Protein AF-A0A6M8VDB6-F1 (afdb_monomer_lite)

Foldseek 3Di:
DVVVVVVVVVVVVVVVVVVVVVVVVVVVVVVVVVVVVPPPPPLPQAEDELVNLCVQLVVLVVCCVVVVDDPVVSVVSLVVSLLSLLSHHYPDDPVVSLVSCVVCVVVVSADPVSSVSSCVSVPD

Sequence (124 aa):
MKAIILAIIIVAIIIWRSVQKSNSQSLNIKESVLAKSAIKEKQQKDNISSDEFKDKLMKFFNLYKSNIIDGKEFENHKKILIESLVDKNLTESKIDFLLGLSALSNENILSKDDLSNIKNTIGI

Secondary structure (DSSP, 8-state):
-HHHHHHHHHHHHHHHHHHHHHHHHHHHHHHHHHHHTTS------EEE-HHHHHHHHHHHHHHHHTTSS-HHHHHHHHHHHHHGGGGEEESS-HHHHHHHHHHHHHTTSS-HHHHHHHHHHHT-

pLDDT: mean 78.82, std 19.34, range [44.75, 97.94]

Radius of gyration: 29.76 Å; chains: 1; bounding box: 35×96×30 Å

Structure (mmCIF, N/CA/C/O backbone):
data_AF-A0A6M8VDB6-F1
#
_entry.id   AF-A0A6M8VDB6-F1
#
loop_
_atom_site.group_PDB
_atom_site.id
_atom_site.type_symbol
_atom_site.label_atom_id
_atom_site.label_alt_id
_atom_site.label_comp_id
_atom_site.label_asym_id
_atom_site.label_entity_id
_atom_site.label_seq_id
_atom_site.pdbx_PDB_ins_code
_atom_site.Cartn_x
_atom_site.Cartn_y
_atom_site.Cartn_z
_atom_site.occupancy
_atom_site.B_iso_or_equiv
_atom_site.auth_seq_id
_atom_site.auth_comp_id
_atom_site.auth_asym_id
_atom_site.auth_atom_id
_atom_site.pdbx_PDB_model_num
ATOM 1 N N . MET A 1 1 ? 12.219 -83.120 7.183 1.00 56.00 1 MET A N 1
ATOM 2 C CA . MET A 1 1 ? 12.701 -81.925 7.921 1.00 56.00 1 MET A CA 1
ATOM 3 C C . MET A 1 1 ? 13.669 -81.035 7.133 1.00 56.00 1 MET A C 1
ATOM 5 O O . MET A 1 1 ? 13.466 -79.832 7.152 1.00 56.00 1 MET A O 1
ATOM 9 N N . LYS A 1 2 ? 14.665 -81.557 6.393 1.00 54.66 2 LYS A N 1
ATOM 10 C CA . LYS A 1 2 ? 15.654 -80.716 5.671 1.00 54.66 2 LYS A CA 1
ATOM 11 C C . LYS A 1 2 ? 15.079 -79.848 4.526 1.00 54.66 2 LYS A C 1
ATOM 13 O O . LYS A 1 2 ? 15.562 -78.745 4.308 1.00 54.66 2 LYS A O 1
ATOM 18 N N . ALA A 1 3 ? 14.017 -80.294 3.847 1.00 58.31 3 ALA A N 1
ATOM 19 C CA . ALA A 1 3 ? 13.386 -79.543 2.749 1.00 58.31 3 ALA A CA 1
ATOM 20 C C . ALA A 1 3 ? 12.611 -78.287 3.206 1.00 58.31 3 ALA A C 1
ATOM 22 O O . ALA A 1 3 ? 12.553 -77.299 2.483 1.00 58.31 3 ALA A O 1
ATOM 23 N N . ILE A 1 4 ? 12.062 -78.301 4.427 1.00 60.16 4 ILE A N 1
ATOM 24 C CA . ILE A 1 4 ? 11.298 -77.172 4.989 1.00 60.16 4 ILE A CA 1
ATOM 25 C C . ILE A 1 4 ? 12.239 -76.005 5.317 1.00 60.16 4 ILE A C 1
ATOM 27 O O . ILE A 1 4 ? 11.919 -74.850 5.057 1.00 60.16 4 ILE A O 1
ATOM 31 N N . ILE A 1 5 ? 13.440 -76.314 5.814 1.00 58.94 5 ILE A N 1
ATOM 32 C CA . ILE A 1 5 ? 14.465 -75.316 6.145 1.00 58.94 5 ILE A CA 1
ATOM 33 C C . ILE A 1 5 ? 14.952 -74.600 4.874 1.00 58.94 5 ILE A C 1
ATOM 35 O O . ILE A 1 5 ? 15.093 -73.380 4.872 1.00 58.94 5 ILE A O 1
ATOM 39 N N . LEU A 1 6 ? 15.131 -75.334 3.769 1.00 59.22 6 LEU A N 1
ATOM 40 C CA . LEU A 1 6 ? 15.504 -74.755 2.473 1.00 59.22 6 LEU A CA 1
ATOM 41 C C . LEU A 1 6 ? 14.429 -73.805 1.925 1.00 59.22 6 LEU A C 1
ATOM 43 O O . LEU A 1 6 ? 14.766 -72.729 1.434 1.00 59.22 6 LEU A O 1
ATOM 47 N N . ALA A 1 7 ? 13.147 -74.153 2.059 1.00 60.62 7 ALA A N 1
ATOM 48 C CA . ALA A 1 7 ? 12.050 -73.293 1.614 1.00 60.62 7 ALA A CA 1
ATOM 49 C C . ALA A 1 7 ? 11.998 -71.964 2.391 1.00 60.62 7 ALA A C 1
ATOM 51 O O . ALA A 1 7 ? 11.807 -70.907 1.792 1.00 60.62 7 ALA A O 1
ATOM 52 N N . ILE A 1 8 ? 12.245 -71.995 3.706 1.00 66.31 8 ILE A N 1
ATOM 53 C CA . ILE A 1 8 ? 12.260 -70.790 4.553 1.00 66.31 8 ILE A CA 1
ATOM 54 C C . ILE A 1 8 ? 13.422 -69.860 4.171 1.00 66.31 8 ILE A C 1
ATOM 56 O O . ILE A 1 8 ? 13.237 -68.646 4.087 1.00 66.31 8 ILE A O 1
ATOM 60 N N . ILE A 1 9 ? 14.600 -70.416 3.872 1.00 68.00 9 ILE A N 1
ATOM 61 C CA . ILE A 1 9 ? 15.767 -69.629 3.441 1.00 68.00 9 ILE A CA 1
ATOM 62 C C . ILE A 1 9 ? 15.499 -68.948 2.091 1.00 68.00 9 ILE A C 1
ATOM 64 O O . ILE A 1 9 ? 15.814 -67.770 1.925 1.00 68.00 9 ILE A O 1
ATOM 68 N N . ILE A 1 10 ? 14.867 -69.646 1.142 1.00 68.25 10 ILE A N 1
ATOM 69 C CA . ILE A 1 10 ? 14.518 -69.077 -0.170 1.00 68.25 10 ILE A CA 1
ATOM 70 C C . ILE A 1 10 ? 13.536 -67.907 -0.011 1.00 68.25 10 ILE A C 1
ATOM 72 O O . ILE A 1 10 ? 13.738 -66.851 -0.611 1.00 68.25 10 ILE A O 1
ATOM 76 N N . VAL A 1 11 ? 12.519 -68.051 0.844 1.00 68.19 11 VAL A N 1
ATOM 77 C CA . VAL A 1 11 ? 11.554 -66.975 1.125 1.00 68.19 11 VAL A CA 1
ATOM 78 C C . VAL A 1 11 ? 12.239 -65.771 1.782 1.00 68.19 11 VAL A C 1
ATOM 80 O O . VAL A 1 11 ? 12.002 -64.636 1.367 1.00 68.19 11 VAL A O 1
ATOM 83 N N . ALA A 1 12 ? 13.154 -65.993 2.730 1.00 65.50 12 ALA A N 1
ATOM 84 C CA . ALA A 1 12 ? 13.909 -64.915 3.370 1.00 65.50 12 ALA A CA 1
ATOM 85 C C . ALA A 1 12 ? 14.783 -64.128 2.372 1.00 65.50 12 ALA A C 1
ATOM 87 O O . ALA A 1 12 ? 14.835 -62.899 2.432 1.00 65.50 12 ALA A O 1
ATOM 88 N N . ILE A 1 13 ? 15.410 -64.808 1.403 1.00 65.44 13 ILE A N 1
ATOM 89 C CA . ILE A 1 13 ? 16.214 -64.162 0.350 1.00 65.44 13 ILE A CA 1
ATOM 90 C C . ILE A 1 13 ? 15.335 -63.309 -0.581 1.00 65.44 13 ILE A C 1
ATOM 92 O O . ILE A 1 13 ? 15.734 -62.209 -0.977 1.00 65.44 13 ILE A O 1
ATOM 96 N N . ILE A 1 14 ? 14.131 -63.780 -0.920 1.00 62.00 14 ILE A N 1
ATOM 97 C CA . ILE A 1 14 ? 13.184 -63.041 -1.775 1.00 62.00 14 ILE A CA 1
ATOM 98 C C . ILE A 1 14 ? 12.681 -61.772 -1.068 1.00 62.00 14 ILE A C 1
ATOM 100 O O . ILE A 1 14 ? 12.621 -60.700 -1.682 1.00 62.00 14 ILE A O 1
ATOM 104 N N . ILE A 1 15 ? 12.377 -61.866 0.229 1.00 61.09 15 ILE A N 1
ATOM 105 C CA . ILE A 1 15 ? 11.953 -60.717 1.040 1.00 61.09 15 ILE A CA 1
ATOM 106 C C . ILE A 1 15 ? 13.098 -59.699 1.161 1.00 61.09 15 ILE A C 1
ATOM 108 O O . ILE A 1 15 ? 12.883 -58.509 0.928 1.00 61.09 15 ILE A O 1
ATOM 112 N N . TRP A 1 16 ? 14.333 -60.152 1.414 1.00 59.06 16 TRP A N 1
ATOM 113 C CA . TRP A 1 16 ? 15.505 -59.269 1.491 1.00 59.06 16 TRP A CA 1
ATOM 114 C C . TRP A 1 16 ? 15.751 -58.501 0.183 1.00 59.06 16 TRP A C 1
ATOM 116 O O . TRP A 1 16 ? 15.999 -57.293 0.198 1.00 59.06 16 TRP A O 1
ATOM 126 N N . ARG A 1 17 ? 15.637 -59.170 -0.975 1.00 58.31 17 ARG A N 1
ATOM 127 C CA . ARG A 1 17 ? 15.785 -58.516 -2.289 1.00 58.31 17 ARG A CA 1
ATOM 128 C C . ARG A 1 17 ? 14.702 -57.470 -2.562 1.00 58.31 17 ARG A C 1
ATOM 130 O O . ARG A 1 17 ? 14.992 -56.461 -3.202 1.00 58.31 17 ARG A O 1
ATOM 137 N N . SER A 1 18 ? 13.484 -57.675 -2.062 1.00 57.12 18 SER A N 1
ATOM 138 C CA . SER A 1 18 ? 12.387 -56.712 -2.235 1.00 57.12 18 SER A CA 1
ATOM 139 C C . SER A 1 18 ? 12.601 -55.435 -1.414 1.00 57.12 18 SER A C 1
ATOM 141 O O . SER A 1 18 ? 12.341 -54.341 -1.910 1.00 57.12 18 SER A O 1
ATOM 143 N N . VAL A 1 19 ? 13.162 -55.546 -0.203 1.00 56.56 19 VAL A N 1
ATOM 144 C CA . VAL A 1 19 ? 13.449 -54.389 0.669 1.00 56.56 19 VAL A CA 1
ATOM 145 C C . VAL A 1 19 ? 14.543 -53.481 0.093 1.00 56.56 19 VAL A C 1
ATOM 147 O O . VAL A 1 19 ? 14.425 -52.258 0.177 1.00 56.56 19 VAL A O 1
ATOM 150 N N . GLN A 1 20 ? 15.573 -54.031 -0.562 1.00 51.53 20 GLN A N 1
ATOM 151 C CA . GLN A 1 20 ? 16.604 -53.193 -1.192 1.00 51.53 20 GLN A CA 1
ATOM 152 C C . GLN A 1 20 ? 16.076 -52.359 -2.367 1.00 51.53 20 GLN A C 1
ATOM 154 O O . GLN A 1 20 ? 16.517 -51.226 -2.550 1.00 51.53 20 GLN A O 1
ATOM 159 N N . LYS A 1 21 ? 15.099 -52.868 -3.128 1.00 49.22 21 LYS A N 1
ATOM 160 C CA . LYS A 1 21 ? 14.563 -52.160 -4.300 1.00 49.22 21 LYS A CA 1
ATOM 161 C C . LYS A 1 21 ? 13.766 -50.899 -3.924 1.00 49.22 21 LYS A C 1
ATOM 163 O O . LYS A 1 21 ? 13.792 -49.931 -4.679 1.00 49.22 21 LYS A O 1
ATOM 168 N N . SER A 1 22 ? 13.142 -50.867 -2.743 1.00 49.72 22 SER A N 1
ATOM 169 C CA . SER A 1 22 ? 12.426 -49.680 -2.239 1.00 49.72 22 SER A CA 1
ATOM 170 C C . SER A 1 22 ? 13.349 -48.599 -1.666 1.00 49.72 22 SER A C 1
ATOM 172 O O . SER A 1 22 ? 13.012 -47.417 -1.720 1.00 49.72 22 SER A O 1
ATOM 174 N N . ASN A 1 23 ? 14.529 -48.961 -1.150 1.00 45.47 23 ASN A N 1
ATOM 175 C CA . ASN A 1 23 ? 15.418 -47.997 -0.489 1.00 45.47 23 ASN A CA 1
ATOM 176 C C . ASN A 1 23 ? 16.305 -47.199 -1.467 1.00 45.47 23 ASN A C 1
ATOM 178 O O . ASN A 1 23 ? 16.863 -46.168 -1.105 1.00 45.47 23 ASN A O 1
ATOM 182 N N . SER A 1 24 ? 16.415 -47.638 -2.725 1.00 45.69 24 SER A N 1
ATOM 183 C CA . SER A 1 24 ? 17.158 -46.917 -3.771 1.00 45.69 24 SER A CA 1
ATOM 184 C C . SER A 1 24 ? 16.325 -45.852 -4.498 1.00 45.69 24 SER A C 1
ATOM 186 O O . SER A 1 24 ? 16.891 -44.954 -5.116 1.00 45.69 24 SER A O 1
ATOM 188 N N . GLN A 1 25 ? 14.989 -45.905 -4.418 1.00 48.31 25 GLN A N 1
ATOM 189 C CA . GLN A 1 25 ? 14.121 -44.869 -4.996 1.00 48.31 25 GLN A CA 1
ATOM 190 C C . GLN A 1 25 ? 13.958 -43.654 -4.071 1.00 48.31 25 GLN A C 1
ATOM 192 O O . GLN A 1 25 ? 13.825 -42.533 -4.554 1.00 48.31 25 GLN A O 1
ATOM 197 N N . SER A 1 26 ? 14.038 -43.835 -2.751 1.00 48.19 26 SER A N 1
ATOM 198 C CA . SER A 1 26 ? 13.899 -42.737 -1.782 1.00 48.19 26 SER A CA 1
ATOM 199 C C . SER A 1 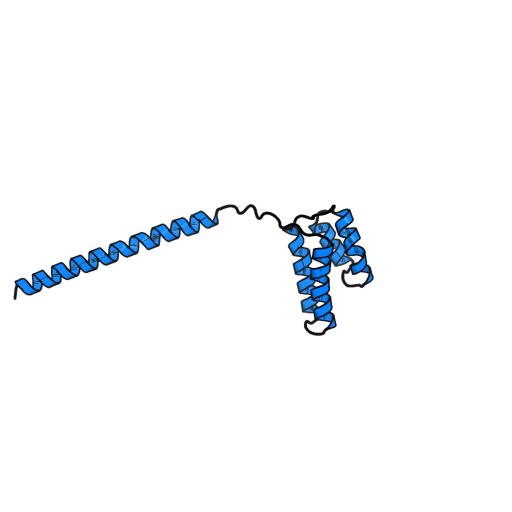26 ? 15.110 -41.793 -1.747 1.00 48.19 26 SER A C 1
ATOM 201 O O . SER A 1 26 ? 14.952 -40.616 -1.421 1.00 48.19 26 SER A O 1
ATOM 203 N N . LEU A 1 27 ? 16.302 -42.272 -2.124 1.00 45.69 27 LEU A N 1
ATOM 204 C CA . LEU A 1 27 ? 17.521 -41.456 -2.184 1.00 45.69 27 LEU A CA 1
ATOM 205 C C . LEU A 1 27 ? 17.629 -40.634 -3.479 1.00 45.69 27 LEU A C 1
ATOM 207 O O . LEU A 1 27 ? 18.011 -39.470 -3.418 1.00 45.69 27 LEU A O 1
ATOM 211 N N . ASN A 1 28 ? 17.190 -41.167 -4.625 1.00 46.03 28 ASN A N 1
ATOM 212 C CA . ASN A 1 28 ? 17.227 -40.437 -5.903 1.00 46.03 28 ASN A CA 1
ATOM 213 C C . ASN A 1 28 ? 16.119 -39.359 -6.003 1.00 46.03 28 ASN A C 1
ATOM 215 O O . ASN A 1 28 ? 16.282 -38.320 -6.639 1.00 46.03 28 ASN A O 1
ATOM 219 N N . ILE A 1 29 ? 14.996 -39.544 -5.296 1.00 49.47 29 ILE A N 1
ATOM 220 C CA . ILE A 1 29 ? 13.953 -38.509 -5.213 1.00 49.47 29 ILE A CA 1
ATOM 221 C C . ILE A 1 29 ? 14.425 -37.331 -4.347 1.00 49.47 29 ILE A C 1
ATOM 223 O O . ILE A 1 29 ? 14.192 -36.183 -4.720 1.00 49.47 29 ILE A O 1
ATOM 227 N N . LYS A 1 30 ? 15.138 -37.573 -3.239 1.00 48.41 30 LYS A N 1
ATOM 228 C CA . LYS A 1 30 ? 15.583 -36.489 -2.347 1.00 48.41 30 LYS A CA 1
ATOM 229 C C . LYS A 1 30 ? 16.646 -35.586 -2.971 1.00 48.41 30 LYS A C 1
ATOM 231 O O . LYS A 1 30 ? 16.574 -34.376 -2.774 1.00 48.41 30 LYS A O 1
ATOM 236 N N . GLU A 1 31 ? 17.561 -36.127 -3.771 1.00 47.97 31 GLU A N 1
ATOM 237 C CA . GLU A 1 31 ? 18.555 -35.304 -4.474 1.00 47.97 31 GLU A CA 1
ATOM 238 C C . GLU A 1 31 ? 17.933 -34.496 -5.625 1.00 47.97 31 GLU A C 1
ATOM 240 O O . GLU A 1 31 ? 18.272 -33.329 -5.805 1.00 47.97 31 GLU A O 1
ATOM 245 N N . SER A 1 32 ? 16.941 -35.040 -6.344 1.00 47.12 32 SER A N 1
ATOM 246 C CA . SER A 1 32 ? 16.257 -34.290 -7.413 1.00 47.12 32 SER A CA 1
ATOM 247 C C . SER A 1 32 ? 15.288 -33.214 -6.902 1.00 47.12 32 SER A C 1
ATOM 249 O O . SER A 1 32 ? 15.050 -32.229 -7.599 1.00 47.12 32 SER A O 1
ATOM 251 N N . VAL A 1 33 ? 14.744 -33.373 -5.690 1.00 49.56 33 VAL A N 1
ATOM 252 C CA . VAL A 1 33 ? 13.858 -32.375 -5.067 1.00 49.56 33 VAL A CA 1
ATOM 253 C C . VAL A 1 33 ? 14.671 -31.250 -4.422 1.00 49.56 33 VAL A C 1
ATOM 255 O O . VAL A 1 33 ? 14.278 -30.093 -4.535 1.00 49.56 33 VAL A O 1
ATOM 258 N N . LEU A 1 34 ? 15.845 -31.544 -3.850 1.00 46.94 34 LEU A N 1
ATOM 259 C CA . LEU A 1 34 ? 16.750 -30.514 -3.320 1.00 46.94 34 LEU A CA 1
ATOM 260 C C . LEU A 1 34 ? 17.550 -29.782 -4.412 1.00 46.94 34 LEU A C 1
ATOM 262 O O . LEU A 1 34 ? 17.887 -28.615 -4.232 1.00 46.94 34 LEU A O 1
ATOM 266 N N . ALA A 1 35 ? 17.807 -30.410 -5.565 1.00 47.72 35 ALA A N 1
ATOM 267 C CA . ALA A 1 35 ? 18.475 -29.755 -6.695 1.00 47.72 35 ALA A CA 1
ATOM 268 C C . ALA A 1 35 ? 17.521 -28.964 -7.616 1.00 47.72 35 ALA A C 1
ATOM 270 O O . ALA A 1 35 ? 17.981 -28.131 -8.396 1.00 47.72 35 ALA A O 1
ATOM 271 N N . LYS A 1 36 ? 16.196 -29.175 -7.532 1.00 46.22 36 LYS A N 1
ATOM 272 C CA . LYS A 1 36 ? 15.199 -28.400 -8.302 1.00 46.22 36 LYS A CA 1
ATOM 273 C C . LYS A 1 36 ? 14.669 -27.157 -7.589 1.00 46.22 36 LYS A C 1
ATOM 275 O O . LYS A 1 36 ? 14.175 -26.265 -8.267 1.00 46.22 36 LYS A O 1
ATOM 280 N N . SER A 1 37 ? 14.844 -27.021 -6.276 1.00 45.88 37 SER A N 1
ATOM 281 C CA . SER A 1 37 ? 14.546 -25.769 -5.556 1.00 45.88 37 SER A CA 1
ATOM 282 C C . SER A 1 37 ? 15.681 -24.735 -5.620 1.00 45.88 37 SER A C 1
ATOM 284 O O . SER A 1 37 ? 15.607 -23.697 -4.973 1.00 45.88 37 SER A O 1
ATOM 286 N N . ALA A 1 38 ? 16.734 -25.006 -6.397 1.00 44.75 38 ALA A N 1
ATOM 287 C CA . ALA A 1 38 ? 17.758 -24.034 -6.785 1.00 44.75 38 ALA A CA 1
ATOM 288 C C . ALA A 1 38 ? 17.577 -23.551 -8.238 1.00 44.75 38 ALA A C 1
ATOM 290 O O . ALA A 1 38 ? 18.461 -22.898 -8.802 1.00 44.75 38 ALA A O 1
ATOM 291 N N . ILE A 1 39 ? 16.421 -23.835 -8.853 1.00 50.59 39 ILE A N 1
ATOM 292 C CA . ILE A 1 39 ? 15.964 -23.040 -9.987 1.00 50.59 39 ILE A CA 1
ATOM 293 C C . ILE A 1 39 ? 15.651 -21.680 -9.388 1.00 50.59 39 ILE A C 1
ATOM 295 O O . ILE A 1 39 ? 14.659 -21.505 -8.691 1.00 50.59 39 ILE A O 1
ATOM 299 N N . LYS A 1 40 ? 16.562 -20.738 -9.632 1.00 45.84 40 LYS A N 1
ATOM 300 C CA . LYS A 1 40 ? 16.287 -19.310 -9.653 1.00 45.84 40 LYS A CA 1
ATOM 301 C C . LYS A 1 40 ? 14.981 -19.112 -10.423 1.00 45.84 40 LYS A C 1
ATOM 303 O O . LYS A 1 40 ? 15.005 -18.907 -11.638 1.00 45.84 40 LYS A O 1
ATOM 308 N N . GLU A 1 41 ? 13.847 -19.165 -9.733 1.00 47.94 41 GLU A N 1
ATOM 309 C CA . GLU A 1 41 ? 12.717 -18.348 -10.112 1.00 47.94 41 GLU A CA 1
ATOM 310 C C . GLU A 1 41 ? 13.307 -16.946 -10.100 1.00 47.94 41 GLU A C 1
ATOM 312 O O . GLU A 1 41 ? 13.553 -16.342 -9.057 1.00 47.94 41 GLU A O 1
ATOM 317 N N . LYS A 1 42 ? 13.642 -16.444 -11.289 1.00 48.38 42 LYS A N 1
ATOM 318 C CA . LYS A 1 42 ? 13.486 -15.024 -11.531 1.00 48.38 42 LYS A CA 1
ATOM 319 C C . LYS A 1 42 ? 12.031 -14.783 -11.156 1.00 48.38 42 LYS A C 1
ATOM 321 O O . LYS A 1 42 ? 11.172 -15.047 -11.990 1.00 48.38 42 LYS A O 1
ATOM 326 N N . GLN A 1 43 ? 11.771 -14.437 -9.891 1.00 52.69 43 GLN A N 1
ATOM 327 C CA . GLN A 1 43 ? 10.476 -13.954 -9.451 1.00 52.69 43 GLN A CA 1
ATOM 328 C C . GLN A 1 43 ? 10.175 -12.841 -10.431 1.00 52.69 43 GLN A C 1
ATOM 330 O O . GLN A 1 43 ? 10.854 -11.810 -10.468 1.00 52.69 43 GLN A O 1
ATOM 335 N N . GLN A 1 44 ? 9.292 -13.151 -11.369 1.00 58.66 44 GLN A N 1
ATOM 336 C CA . GLN A 1 44 ? 8.838 -12.197 -12.341 1.00 58.66 44 GLN A CA 1
ATOM 337 C C . GLN A 1 44 ? 8.075 -11.218 -11.468 1.00 58.66 44 GLN A C 1
ATOM 339 O O . GLN A 1 44 ? 7.018 -11.568 -10.960 1.00 58.66 44 GLN A O 1
ATOM 344 N N . LYS A 1 45 ? 8.714 -10.090 -11.134 1.00 70.56 45 LYS A N 1
ATOM 345 C CA . LYS A 1 45 ? 8.123 -9.104 -10.236 1.00 70.56 45 LYS A CA 1
ATOM 346 C C . LYS A 1 45 ? 6.742 -8.788 -10.783 1.00 70.56 45 LYS A C 1
ATOM 348 O O . LYS A 1 45 ? 6.637 -8.294 -11.910 1.00 70.56 45 LYS A O 1
ATOM 353 N N . ASP A 1 46 ? 5.717 -9.126 -10.012 1.00 86.12 46 ASP A N 1
ATOM 354 C CA . ASP A 1 46 ? 4.343 -8.863 -10.400 1.00 86.12 46 ASP A CA 1
ATOM 355 C C . ASP A 1 46 ? 4.191 -7.365 -10.632 1.00 86.12 46 ASP A C 1
ATOM 357 O O . ASP A 1 46 ? 4.703 -6.544 -9.863 1.00 86.12 46 ASP A O 1
ATOM 361 N N . ASN A 1 47 ? 3.477 -7.003 -11.689 1.00 91.19 47 ASN A N 1
ATOM 362 C CA . ASN A 1 47 ? 3.147 -5.610 -11.913 1.00 91.19 47 ASN A CA 1
ATOM 363 C C . ASN A 1 47 ? 2.050 -5.177 -10.924 1.00 91.19 47 ASN A C 1
ATOM 365 O O . ASN A 1 47 ? 1.224 -5.988 -10.505 1.00 91.19 47 ASN A O 1
ATOM 369 N N . ILE A 1 48 ? 2.052 -3.905 -10.543 1.00 94.50 48 ILE A N 1
ATOM 370 C CA . ILE A 1 48 ? 0.998 -3.274 -9.746 1.00 94.50 48 ILE A CA 1
ATOM 371 C C . ILE A 1 48 ? 0.750 -1.858 -10.256 1.00 94.50 48 ILE A C 1
ATOM 373 O O . ILE A 1 48 ? 1.689 -1.156 -10.642 1.00 94.50 48 ILE A O 1
ATOM 377 N N . SER A 1 49 ? -0.512 -1.446 -10.301 1.00 95.38 49 SER A N 1
ATOM 378 C CA . SER A 1 49 ? -0.908 -0.054 -10.552 1.00 95.38 49 SER A CA 1
ATOM 379 C C . SER A 1 49 ? -1.275 0.661 -9.254 1.00 95.38 49 SER A C 1
ATOM 381 O O . SER A 1 49 ? -1.528 0.034 -8.221 1.00 95.38 49 SER A O 1
ATOM 383 N N . SER A 1 50 ? -1.318 1.988 -9.294 1.00 94.62 50 SER A N 1
ATOM 384 C CA . SER A 1 50 ? -1.813 2.819 -8.198 1.00 94.62 50 SER A CA 1
ATOM 385 C C . SER A 1 50 ? -3.262 2.484 -7.866 1.00 94.62 50 SER A C 1
ATOM 387 O O . SER A 1 50 ? -3.589 2.390 -6.687 1.00 94.62 50 SER A O 1
ATOM 389 N N . ASP A 1 51 ? -4.105 2.208 -8.862 1.00 94.75 51 ASP A N 1
ATOM 390 C CA . ASP A 1 51 ? -5.492 1.785 -8.646 1.00 94.75 51 ASP A CA 1
ATOM 391 C C . ASP A 1 51 ? -5.582 0.432 -7.929 1.00 94.75 51 ASP A C 1
ATOM 393 O O . ASP A 1 51 ? -6.291 0.311 -6.933 1.00 94.75 51 ASP A O 1
ATOM 397 N N . GLU A 1 52 ? -4.796 -0.567 -8.339 1.00 94.88 52 GLU A N 1
ATOM 398 C CA . GLU A 1 52 ? -4.758 -1.861 -7.645 1.00 94.88 52 GLU A CA 1
ATOM 399 C C . GLU A 1 52 ? -4.250 -1.735 -6.204 1.00 94.88 52 GLU A C 1
ATOM 401 O O . GLU A 1 52 ? -4.742 -2.411 -5.292 1.00 94.88 52 GLU A O 1
ATOM 406 N N . PHE A 1 53 ? -3.246 -0.883 -5.985 1.00 95.44 53 PHE A N 1
ATOM 407 C CA . PHE A 1 53 ? -2.728 -0.598 -4.653 1.00 95.44 53 PHE A CA 1
ATOM 408 C C . PHE A 1 53 ? -3.793 0.087 -3.785 1.00 95.44 53 PHE A C 1
ATOM 410 O O . PHE A 1 53 ? -4.032 -0.336 -2.649 1.00 95.44 53 PHE A O 1
ATOM 417 N N . LYS A 1 54 ? -4.478 1.098 -4.334 1.00 94.62 54 LYS A N 1
ATOM 418 C CA . LYS A 1 54 ? -5.577 1.816 -3.676 1.00 94.62 54 LYS A CA 1
ATOM 419 C C . LYS A 1 54 ? -6.713 0.884 -3.313 1.00 94.62 54 LYS A C 1
ATOM 421 O O . LYS A 1 54 ? -7.148 0.911 -2.169 1.00 94.62 54 LYS A O 1
ATOM 426 N N . ASP A 1 55 ? -7.146 0.030 -4.231 1.00 94.88 55 ASP A N 1
ATOM 427 C CA . ASP A 1 55 ? -8.234 -0.916 -3.996 1.00 94.88 55 ASP A CA 1
ATOM 428 C C . ASP A 1 55 ? -7.920 -1.871 -2.844 1.00 94.88 55 ASP A C 1
ATOM 430 O O . ASP A 1 55 ? -8.776 -2.146 -1.999 1.00 94.88 55 ASP A O 1
ATOM 434 N N . LYS A 1 56 ? -6.682 -2.374 -2.771 1.00 94.88 56 LYS A N 1
ATOM 435 C CA . LYS A 1 56 ? -6.246 -3.227 -1.656 1.00 94.88 56 LYS A CA 1
ATOM 436 C C . LYS A 1 56 ? -6.248 -2.469 -0.336 1.00 94.88 56 LYS A C 1
ATOM 438 O O . LYS A 1 56 ? -6.786 -2.975 0.647 1.00 94.88 56 LYS A O 1
ATOM 443 N N . LEU A 1 57 ? -5.697 -1.259 -0.315 1.00 95.44 57 LEU A N 1
ATOM 444 C CA . LEU A 1 57 ? -5.673 -0.451 0.898 1.00 95.44 57 LEU A CA 1
ATOM 445 C C . LEU A 1 57 ? -7.087 -0.059 1.349 1.00 95.44 57 LEU A C 1
ATOM 447 O O . LEU A 1 57 ? -7.400 -0.126 2.536 1.00 95.44 57 LEU A O 1
ATOM 451 N N . MET A 1 58 ? -7.963 0.271 0.401 1.00 94.94 58 MET A N 1
ATOM 452 C CA . MET A 1 58 ? -9.353 0.626 0.662 1.00 94.94 58 MET A CA 1
ATOM 453 C C . MET A 1 58 ? -10.144 -0.548 1.231 1.00 94.94 58 MET A C 1
ATOM 455 O O . MET A 1 58 ? -10.985 -0.359 2.104 1.00 94.94 58 MET A O 1
ATOM 459 N N . LYS A 1 59 ? -9.851 -1.782 0.802 1.00 95.75 59 LYS A N 1
ATOM 460 C CA . LYS A 1 59 ? -10.419 -2.984 1.428 1.00 95.75 59 LYS A CA 1
ATOM 461 C C . LYS A 1 59 ? -10.046 -3.062 2.905 1.00 95.75 59 LYS A C 1
ATOM 463 O O . LYS A 1 59 ? -10.940 -3.234 3.726 1.00 95.75 59 LYS A O 1
ATOM 468 N N . PHE A 1 60 ? -8.772 -2.878 3.258 1.00 95.56 60 PHE A N 1
ATOM 469 C CA . PHE A 1 60 ? -8.352 -2.862 4.665 1.00 95.56 60 PHE A CA 1
ATOM 470 C C . PHE A 1 60 ? -9.014 -1.723 5.445 1.00 95.56 60 PHE A C 1
ATOM 472 O O . PHE A 1 60 ? -9.516 -1.942 6.545 1.00 95.56 60 PHE A O 1
ATOM 479 N N . PHE A 1 61 ? -9.094 -0.534 4.849 1.00 95.12 61 PHE A N 1
ATOM 480 C CA . PHE A 1 61 ? -9.751 0.613 5.468 1.00 95.12 61 PHE A CA 1
ATOM 481 C C . PHE A 1 61 ? -11.249 0.374 5.703 1.00 95.12 61 PHE A C 1
ATOM 483 O O . PHE A 1 61 ? -11.769 0.6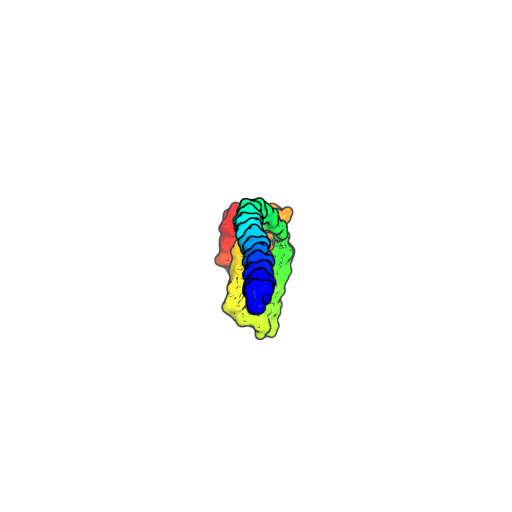91 6.769 1.00 95.12 61 PHE A O 1
ATOM 490 N N . ASN A 1 62 ? -11.947 -0.252 4.754 1.00 95.12 62 ASN A N 1
ATOM 491 C CA . ASN A 1 62 ? -13.358 -0.606 4.897 1.00 95.12 62 ASN A CA 1
ATOM 492 C C . ASN A 1 62 ? -13.588 -1.663 5.984 1.00 95.12 62 ASN A C 1
ATOM 494 O O . ASN A 1 62 ? -14.576 -1.567 6.714 1.00 95.12 62 ASN A O 1
ATOM 498 N N . LEU A 1 63 ? -12.688 -2.644 6.125 1.00 96.81 63 LEU A N 1
ATOM 499 C CA . LEU A 1 63 ? -12.736 -3.614 7.226 1.00 96.81 63 LEU A CA 1
ATOM 500 C C . LEU A 1 63 ? -12.568 -2.919 8.582 1.00 96.81 63 LEU A C 1
ATOM 502 O O . LEU A 1 63 ? -13.340 -3.187 9.503 1.00 96.81 63 LEU A O 1
ATOM 506 N N . TYR A 1 64 ? -11.620 -1.985 8.677 1.00 95.62 64 TYR A N 1
ATOM 507 C CA . TYR A 1 64 ? -11.407 -1.172 9.874 1.00 95.62 64 TYR A CA 1
ATOM 508 C C . TYR A 1 64 ? -12.630 -0.306 10.198 1.00 95.62 64 TYR A C 1
ATOM 510 O O . TYR A 1 64 ? -13.156 -0.356 11.306 1.00 95.62 64 TYR A O 1
ATOM 518 N N . LYS A 1 65 ? -13.166 0.420 9.209 1.00 95.06 65 LYS A N 1
ATOM 519 C CA . LYS A 1 65 ? -14.361 1.265 9.371 1.00 95.06 65 LYS A CA 1
ATOM 520 C C . LYS A 1 65 ? -15.600 0.459 9.780 1.00 95.06 65 LYS A C 1
ATOM 522 O O . LYS A 1 65 ? -16.482 0.980 10.456 1.00 95.06 65 LYS A O 1
ATOM 527 N N . SER A 1 66 ? -15.663 -0.807 9.370 1.00 96.88 66 SER A N 1
ATOM 528 C CA . SER A 1 66 ? -16.734 -1.740 9.735 1.00 96.88 66 SER A CA 1
ATOM 529 C C . SER A 1 66 ? -16.506 -2.421 11.093 1.00 96.88 66 SER A C 1
ATOM 531 O O . SER A 1 66 ? -17.292 -3.291 11.458 1.00 96.88 66 SER A O 1
ATOM 533 N N . ASN A 1 67 ? -15.455 -2.049 11.838 1.00 96.00 67 ASN A N 1
ATOM 534 C CA . ASN A 1 67 ? -15.030 -2.666 13.101 1.00 96.00 67 ASN A CA 1
ATOM 535 C C . ASN A 1 67 ? -14.786 -4.186 13.005 1.00 96.00 67 ASN A C 1
ATOM 537 O O . ASN A 1 67 ? -14.961 -4.904 13.986 1.00 96.00 67 ASN A O 1
ATOM 541 N N . ILE A 1 68 ? -14.411 -4.686 11.821 1.00 97.94 68 ILE A N 1
ATOM 542 C CA . ILE A 1 68 ? -14.057 -6.101 11.616 1.00 97.94 68 ILE A CA 1
ATOM 543 C C . ILE A 1 68 ? -12.622 -6.361 12.076 1.00 97.94 68 ILE A C 1
ATOM 545 O O . ILE A 1 68 ? -12.340 -7.424 12.620 1.00 97.94 68 ILE A O 1
ATOM 549 N N . ILE A 1 69 ? -11.739 -5.388 11.846 1.00 97.25 69 ILE A N 1
ATOM 550 C CA . ILE A 1 69 ? -10.356 -5.383 12.324 1.00 97.25 69 ILE A CA 1
ATOM 551 C C . ILE A 1 69 ? -10.128 -4.154 13.196 1.00 97.25 69 ILE A C 1
ATOM 553 O O . ILE A 1 69 ? -10.783 -3.123 13.005 1.00 97.25 69 ILE A O 1
ATOM 557 N N . ASP A 1 70 ? -9.195 -4.248 14.135 1.00 96.12 70 ASP A N 1
ATOM 558 C CA . ASP A 1 70 ? -8.811 -3.106 14.958 1.00 96.12 70 ASP A CA 1
ATOM 559 C C . ASP A 1 70 ? -7.806 -2.175 14.244 1.00 96.12 70 ASP A C 1
ATOM 561 O O . ASP A 1 70 ? -7.322 -2.434 13.137 1.00 96.12 70 ASP A O 1
ATOM 565 N N . GLY A 1 71 ? -7.493 -1.042 14.879 1.00 94.25 71 GLY A N 1
ATOM 566 C CA . GLY A 1 71 ? -6.546 -0.077 14.317 1.00 94.25 71 GLY A CA 1
ATOM 567 C C . GLY A 1 71 ? -5.121 -0.626 14.182 1.00 94.25 71 GLY A C 1
ATOM 568 O O . GLY A 1 71 ? -4.423 -0.271 13.238 1.00 94.25 71 GLY A O 1
ATOM 569 N N . LYS A 1 72 ? -4.675 -1.515 15.080 1.00 96.50 72 LYS A N 1
ATOM 570 C CA . LYS A 1 72 ? -3.331 -2.112 15.002 1.00 96.50 72 LYS A CA 1
ATOM 571 C C . LYS A 1 72 ? -3.237 -3.091 13.837 1.00 96.50 72 LYS A C 1
ATOM 573 O O . LYS A 1 72 ? -2.224 -3.112 13.143 1.00 96.50 72 LYS A O 1
ATOM 578 N N . GLU A 1 73 ? -4.281 -3.881 13.616 1.00 96.50 73 GLU A N 1
ATOM 579 C CA . GLU A 1 73 ? -4.392 -4.791 12.480 1.00 96.50 73 GLU A CA 1
ATOM 580 C C . GLU A 1 73 ? -4.398 -4.017 11.162 1.00 96.50 73 GLU A C 1
ATOM 582 O O . GLU A 1 73 ? -3.637 -4.359 10.256 1.00 96.50 73 GLU A O 1
ATOM 587 N N . PHE A 1 74 ? -5.177 -2.935 11.066 1.00 96.31 74 PHE A N 1
ATOM 588 C CA . PHE A 1 74 ? -5.176 -2.062 9.890 1.00 96.31 74 PHE A CA 1
ATOM 589 C C . PHE A 1 74 ? -3.782 -1.502 9.583 1.00 96.31 74 PHE A C 1
ATOM 591 O O . PHE A 1 74 ? -3.302 -1.632 8.454 1.00 96.31 74 PHE A O 1
ATOM 598 N N . GLU A 1 75 ? -3.104 -0.937 10.586 1.00 95.69 75 GLU A N 1
ATOM 599 C CA . GLU A 1 75 ? -1.747 -0.404 10.432 1.00 95.69 75 GLU A CA 1
ATOM 600 C C . GLU A 1 75 ? -0.749 -1.491 10.000 1.00 95.69 75 GLU A C 1
ATOM 602 O O . GLU A 1 75 ? 0.080 -1.262 9.117 1.00 95.69 75 GLU A O 1
ATOM 607 N N . ASN A 1 76 ? -0.863 -2.704 10.548 1.00 96.50 76 ASN A N 1
ATOM 608 C CA . ASN A 1 76 ? -0.025 -3.835 10.154 1.00 96.50 76 ASN A CA 1
ATOM 609 C C . ASN A 1 76 ? -0.277 -4.265 8.697 1.00 96.50 76 ASN A C 1
ATOM 611 O O . ASN A 1 76 ? 0.670 -4.434 7.930 1.00 96.50 76 ASN A O 1
ATOM 615 N N . HIS A 1 77 ? -1.539 -4.393 8.279 1.00 95.81 77 HIS A N 1
ATOM 616 C CA . HIS A 1 77 ? -1.891 -4.722 6.894 1.00 95.81 77 HIS A CA 1
ATOM 617 C C . HIS A 1 77 ? -1.420 -3.652 5.905 1.00 95.81 77 HIS A C 1
ATOM 619 O O . HIS A 1 77 ? -0.885 -3.989 4.847 1.00 95.81 77 HIS A O 1
ATOM 625 N N . LYS A 1 78 ? -1.570 -2.371 6.260 1.00 95.38 78 LYS A N 1
ATOM 626 C CA . LYS A 1 78 ? -1.060 -1.242 5.477 1.00 95.38 78 LYS A CA 1
ATOM 627 C C . LYS A 1 78 ? 0.460 -1.316 5.328 1.00 95.38 78 LYS A C 1
ATOM 629 O O . LYS A 1 78 ? 0.960 -1.235 4.208 1.00 95.38 78 LYS A O 1
ATOM 634 N N . LYS A 1 79 ? 1.191 -1.536 6.425 1.00 95.25 79 LYS A N 1
ATOM 635 C CA . LYS A 1 79 ? 2.652 -1.683 6.407 1.00 95.25 79 LYS A CA 1
ATOM 636 C C . LYS A 1 79 ? 3.102 -2.833 5.500 1.00 95.25 79 LYS A C 1
ATOM 638 O O . LYS A 1 79 ? 3.935 -2.616 4.625 1.00 95.25 79 LYS A O 1
ATOM 643 N N . ILE A 1 80 ? 2.509 -4.019 5.653 1.00 95.25 80 ILE A N 1
ATOM 644 C CA . ILE A 1 80 ? 2.811 -5.193 4.815 1.00 95.25 80 ILE A CA 1
ATOM 645 C C . ILE A 1 80 ? 2.543 -4.893 3.334 1.00 95.25 80 ILE A C 1
ATOM 647 O O . ILE A 1 80 ? 3.329 -5.271 2.466 1.00 95.25 80 ILE A O 1
ATOM 651 N N . LEU A 1 81 ? 1.448 -4.189 3.024 1.00 95.06 81 LEU A N 1
ATOM 652 C CA . LEU A 1 81 ? 1.129 -3.799 1.652 1.00 95.06 81 LEU A CA 1
ATOM 653 C C . LEU A 1 81 ? 2.196 -2.861 1.064 1.00 95.06 81 LEU A C 1
ATOM 655 O O . LEU A 1 81 ? 2.606 -3.068 -0.078 1.00 95.06 81 LEU A O 1
ATOM 659 N N . ILE A 1 82 ? 2.670 -1.875 1.829 1.00 95.19 82 ILE A N 1
ATOM 660 C CA . ILE A 1 82 ? 3.757 -0.975 1.409 1.00 95.19 82 ILE A CA 1
ATOM 661 C C . ILE A 1 82 ? 5.053 -1.761 1.183 1.00 95.19 82 ILE A C 1
ATOM 663 O O . ILE A 1 82 ? 5.678 -1.614 0.137 1.00 95.19 82 ILE A O 1
ATOM 667 N N . GLU A 1 83 ? 5.437 -2.633 2.117 1.00 93.19 83 GLU A N 1
ATOM 668 C CA . GLU A 1 83 ? 6.650 -3.457 2.003 1.00 93.19 83 GLU A CA 1
ATOM 669 C C . GLU A 1 83 ? 6.603 -4.382 0.779 1.00 93.19 83 GLU A C 1
ATOM 671 O O . GLU A 1 83 ? 7.615 -4.567 0.103 1.00 93.19 83 GLU A O 1
ATOM 676 N N . SER A 1 84 ? 5.416 -4.876 0.412 1.00 92.56 84 SER A N 1
ATOM 677 C CA . SER A 1 84 ? 5.236 -5.716 -0.778 1.00 92.56 84 SER A CA 1
ATOM 678 C C . SER A 1 84 ? 5.574 -5.016 -2.103 1.00 92.56 84 SER A C 1
ATOM 680 O O . SER A 1 84 ? 5.765 -5.691 -3.115 1.00 92.56 84 SER A O 1
ATOM 682 N N . LEU A 1 85 ? 5.671 -3.678 -2.126 1.00 92.50 85 LEU A N 1
ATOM 683 C CA . LEU A 1 85 ? 6.081 -2.931 -3.318 1.00 92.50 85 LEU A CA 1
ATOM 684 C C . LEU A 1 85 ? 7.543 -3.196 -3.710 1.00 92.50 85 LEU A C 1
ATOM 686 O O . LEU A 1 85 ? 7.877 -3.037 -4.882 1.00 92.50 85 LEU A O 1
ATOM 690 N N . VAL A 1 86 ? 8.403 -3.640 -2.781 1.00 90.81 86 VAL A N 1
ATOM 691 C CA . VAL A 1 86 ? 9.813 -3.988 -3.068 1.00 90.81 86 VAL A CA 1
ATOM 692 C C . VAL A 1 86 ? 9.905 -5.055 -4.165 1.00 90.81 86 VAL A C 1
ATOM 694 O O . VAL A 1 86 ? 10.765 -4.985 -5.053 1.00 90.81 86 VAL A O 1
ATOM 697 N N . ASP A 1 87 ? 8.976 -6.008 -4.146 1.00 88.94 87 ASP A N 1
ATOM 698 C CA . ASP A 1 87 ? 8.962 -7.176 -5.028 1.00 88.94 87 ASP A CA 1
ATOM 699 C C . ASP A 1 87 ? 8.061 -6.988 -6.255 1.00 88.94 87 ASP A C 1
ATOM 701 O O . ASP A 1 87 ? 7.830 -7.928 -7.017 1.00 88.94 87 ASP A O 1
ATOM 705 N N . LYS A 1 88 ? 7.566 -5.767 -6.481 1.00 88.94 88 LYS A N 1
ATOM 706 C CA . LYS A 1 88 ? 6.647 -5.444 -7.574 1.00 88.94 88 LYS A CA 1
ATOM 707 C C . LYS A 1 88 ? 7.251 -4.442 -8.548 1.00 88.94 88 LYS A C 1
ATOM 709 O O . LYS A 1 88 ? 8.117 -3.641 -8.202 1.00 88.94 88 LYS A O 1
ATOM 714 N N . ASN A 1 89 ? 6.794 -4.507 -9.791 1.00 91.31 89 ASN A N 1
ATOM 715 C CA . ASN A 1 89 ? 7.054 -3.480 -10.793 1.00 91.31 89 ASN A CA 1
ATOM 716 C C . ASN A 1 89 ? 5.848 -2.546 -10.868 1.00 91.31 89 ASN A C 1
ATOM 718 O O . ASN A 1 89 ? 4.706 -2.996 -10.821 1.00 91.31 89 ASN A O 1
ATOM 722 N N . LEU A 1 90 ? 6.086 -1.249 -11.025 1.00 93.69 90 LEU A N 1
ATOM 723 C CA . LEU A 1 90 ? 4.997 -0.312 -11.275 1.00 93.69 90 LEU A CA 1
ATOM 724 C C . LEU A 1 90 ? 4.589 -0.402 -12.747 1.00 93.69 90 LEU A C 1
ATOM 726 O O . LEU A 1 90 ? 5.444 -0.433 -13.633 1.00 93.69 90 LEU A O 1
ATOM 730 N N . THR A 1 91 ? 3.285 -0.461 -13.004 1.00 94.81 91 THR A N 1
ATOM 731 C CA . THR A 1 91 ? 2.736 -0.382 -14.373 1.00 94.81 91 THR A CA 1
ATOM 732 C C . THR A 1 91 ? 2.902 1.006 -14.984 1.00 94.81 91 THR A C 1
ATOM 734 O O . THR A 1 91 ? 3.001 1.136 -16.201 1.00 94.81 91 THR A O 1
ATOM 737 N N . GLU A 1 92 ? 2.953 2.032 -14.142 1.00 93.62 92 GLU A N 1
ATOM 738 C CA . GLU A 1 92 ? 3.086 3.438 -14.514 1.00 93.62 92 GLU A CA 1
ATOM 739 C C . GLU A 1 92 ? 4.382 4.051 -13.964 1.00 93.62 92 GLU A C 1
ATOM 741 O O . GLU A 1 92 ? 5.154 3.396 -13.254 1.00 93.62 92 GLU A O 1
ATOM 746 N N . SER A 1 93 ? 4.657 5.314 -14.306 1.00 95.06 93 SER A N 1
ATOM 747 C CA . SER A 1 93 ? 5.842 5.995 -13.784 1.00 95.06 93 SER A CA 1
ATOM 748 C C . SER A 1 93 ? 5.745 6.159 -12.265 1.00 95.06 93 SER A C 1
ATOM 750 O O . SER A 1 93 ? 4.659 6.262 -11.696 1.00 95.06 93 SER A O 1
ATOM 752 N N . LYS A 1 94 ? 6.891 6.230 -11.581 1.00 93.81 94 LYS A N 1
ATOM 753 C CA . LYS A 1 94 ? 6.904 6.385 -10.120 1.00 93.81 94 LYS A CA 1
ATOM 754 C C . LYS A 1 94 ? 6.189 7.668 -9.660 1.00 93.81 94 LYS A C 1
ATOM 756 O O . LYS A 1 94 ? 5.606 7.690 -8.582 1.00 93.81 94 LYS A O 1
ATOM 761 N N . ILE A 1 95 ? 6.231 8.729 -10.471 1.00 93.56 95 ILE A N 1
ATOM 762 C CA . ILE A 1 95 ? 5.549 9.996 -10.181 1.00 93.56 95 ILE A CA 1
ATOM 763 C C . ILE A 1 95 ? 4.039 9.844 -10.359 1.00 93.56 95 ILE A C 1
ATOM 765 O O . ILE A 1 95 ? 3.297 10.227 -9.457 1.00 93.56 95 ILE A O 1
ATOM 769 N N . ASP A 1 96 ? 3.590 9.238 -11.461 1.00 93.81 96 ASP A N 1
ATOM 770 C CA . ASP A 1 96 ? 2.161 9.007 -11.716 1.00 93.81 96 ASP A CA 1
ATOM 771 C C . ASP A 1 96 ? 1.555 8.093 -10.651 1.00 93.81 96 ASP A C 1
ATOM 773 O O . ASP A 1 96 ? 0.483 8.385 -10.123 1.00 93.81 96 ASP A O 1
ATOM 777 N N . PHE A 1 97 ? 2.299 7.062 -10.239 1.00 94.69 97 PHE A N 1
ATOM 778 C CA . PHE A 1 97 ? 1.909 6.182 -9.146 1.00 94.69 97 PHE A CA 1
ATOM 779 C C . PHE A 1 97 ? 1.661 6.980 -7.859 1.00 94.69 97 PHE A C 1
ATOM 781 O O . PHE A 1 97 ? 0.593 6.878 -7.259 1.00 94.69 97 PHE A O 1
ATOM 788 N N . LEU A 1 98 ? 2.607 7.838 -7.454 1.00 92.94 98 LEU A N 1
ATOM 789 C CA . LEU A 1 98 ? 2.458 8.679 -6.260 1.00 92.94 98 LEU A CA 1
ATOM 790 C C . LEU A 1 98 ? 1.313 9.693 -6.379 1.00 92.94 98 LEU A C 1
ATOM 792 O O . LEU A 1 98 ? 0.606 9.928 -5.397 1.00 92.94 98 LEU A O 1
ATOM 796 N N . LEU A 1 99 ? 1.112 10.288 -7.558 1.00 92.12 99 LEU A N 1
ATOM 797 C CA . LEU A 1 99 ? -0.014 11.187 -7.817 1.00 92.12 99 LEU A CA 1
ATOM 798 C C . LEU A 1 99 ? -1.350 10.448 -7.682 1.00 92.12 99 LEU A C 1
ATOM 800 O O . LEU A 1 99 ? -2.277 10.982 -7.070 1.00 92.12 99 LEU A O 1
ATOM 804 N N . GLY A 1 100 ? -1.424 9.201 -8.151 1.00 90.88 100 GLY A N 1
ATOM 805 C CA . GLY A 1 100 ? -2.588 8.329 -7.994 1.00 90.88 100 GLY A CA 1
ATOM 806 C C . GLY A 1 100 ? -2.958 8.076 -6.528 1.00 90.88 100 GLY A C 1
ATOM 807 O O . GLY A 1 100 ? -4.147 8.016 -6.193 1.00 90.88 100 GLY A O 1
ATOM 808 N N . LEU A 1 101 ? -1.961 8.011 -5.636 1.00 91.81 101 LEU A N 1
ATOM 809 C CA . LEU A 1 101 ? -2.152 7.818 -4.192 1.00 91.81 101 LEU A CA 1
ATOM 810 C C . LEU A 1 101 ? -2.528 9.098 -3.426 1.00 91.81 101 LEU A C 1
ATOM 812 O O . LEU A 1 101 ? -2.936 9.006 -2.268 1.00 91.81 101 LEU A O 1
ATOM 816 N N . SER A 1 102 ? -2.421 10.283 -4.035 1.00 85.62 102 SER A N 1
ATOM 817 C CA . SER A 1 102 ? -2.623 11.571 -3.343 1.00 85.62 102 SER A CA 1
ATOM 818 C C . SER A 1 102 ? -3.983 11.691 -2.640 1.00 85.62 102 SER A C 1
ATOM 820 O O . SER A 1 102 ? -4.054 12.191 -1.517 1.00 85.62 102 SER A O 1
ATOM 822 N N . ALA A 1 103 ? -5.051 11.156 -3.242 1.00 84.56 103 ALA A N 1
ATOM 823 C CA . ALA A 1 103 ? -6.391 11.150 -2.655 1.00 84.56 103 ALA A CA 1
ATOM 824 C C . ALA A 1 103 ? -6.448 10.416 -1.299 1.00 84.56 103 ALA A C 1
ATOM 826 O O . ALA A 1 103 ? -7.090 10.896 -0.369 1.00 84.56 103 ALA A O 1
ATOM 827 N N . LEU A 1 104 ? -5.709 9.311 -1.148 1.00 87.44 104 LEU A N 1
ATOM 828 C CA . LEU A 1 104 ? -5.662 8.533 0.097 1.00 87.44 104 LEU A CA 1
ATOM 829 C C . LEU A 1 104 ? -4.983 9.289 1.242 1.00 87.44 104 LEU A C 1
ATOM 831 O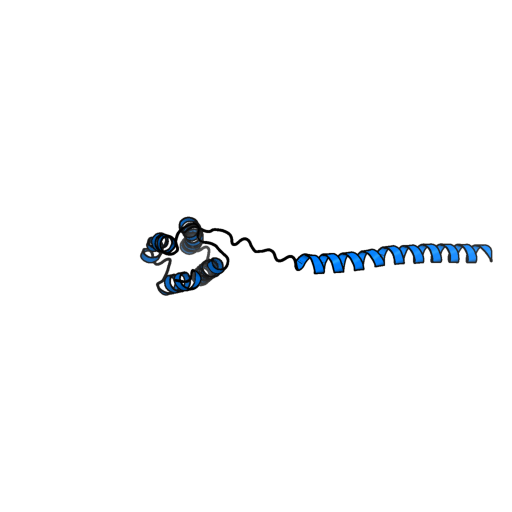 O . LEU A 1 104 ? -5.275 9.045 2.413 1.00 87.44 104 LEU A O 1
ATOM 835 N N . SER A 1 105 ? -4.062 10.199 0.918 1.00 83.75 105 SER A N 1
ATOM 836 C CA . SER A 1 105 ? -3.433 11.054 1.922 1.00 83.75 105 SER A CA 1
ATOM 837 C C . SER A 1 105 ? -4.404 12.113 2.441 1.00 83.75 105 SER A C 1
ATOM 839 O O . SER A 1 105 ? -4.462 12.346 3.646 1.00 83.75 105 SER A O 1
ATOM 841 N N . ASN A 1 106 ? -5.223 12.693 1.557 1.00 78.19 106 ASN A N 1
ATOM 842 C CA . ASN A 1 106 ? -6.241 13.676 1.942 1.00 78.19 106 ASN A CA 1
ATOM 843 C C . ASN A 1 106 ? -7.315 13.075 2.864 1.00 78.19 106 ASN A C 1
ATOM 845 O O . ASN A 1 106 ? -7.865 13.775 3.710 1.00 78.19 106 ASN A O 1
ATOM 849 N N . GLU A 1 107 ? -7.585 11.776 2.730 1.00 84.38 107 GLU A N 1
ATOM 850 C CA . GLU A 1 107 ? -8.535 11.034 3.566 1.00 84.38 107 GLU A CA 1
ATOM 851 C C . GLU A 1 107 ? -7.920 10.486 4.872 1.00 84.38 107 GLU A C 1
ATOM 853 O O . GLU A 1 107 ? -8.591 9.774 5.614 1.00 84.38 107 GLU A O 1
ATOM 858 N N . ASN A 1 108 ? -6.659 10.820 5.186 1.00 83.12 108 ASN A N 1
ATOM 859 C CA . ASN A 1 108 ? -5.889 10.279 6.321 1.00 83.12 108 ASN A CA 1
ATOM 860 C C . ASN A 1 108 ? -5.738 8.743 6.324 1.00 83.12 108 ASN A C 1
ATOM 862 O O . ASN A 1 108 ? -5.469 8.148 7.366 1.00 83.12 108 ASN A O 1
ATOM 866 N N . ILE A 1 109 ? -5.878 8.092 5.168 1.00 90.50 109 ILE A N 1
ATOM 867 C CA . ILE A 1 109 ? -5.647 6.646 5.013 1.00 90.50 109 ILE A CA 1
ATOM 868 C C . ILE A 1 109 ? -4.142 6.369 4.899 1.00 90.50 109 ILE A C 1
ATOM 870 O O . ILE A 1 109 ? -3.639 5.388 5.450 1.00 90.50 109 ILE A O 1
ATOM 874 N N . LEU A 1 110 ? -3.416 7.261 4.215 1.00 92.50 110 LEU A N 1
ATOM 875 C CA . LEU A 1 110 ? -1.955 7.293 4.182 1.00 92.50 110 LEU A CA 1
ATOM 876 C C . LEU A 1 110 ? -1.432 8.500 4.962 1.00 92.50 110 LEU A C 1
ATOM 878 O O . LEU A 1 110 ? -1.727 9.652 4.632 1.00 92.50 110 LEU A O 1
ATOM 882 N N . SER A 1 111 ? -0.609 8.234 5.971 1.00 92.00 111 SER A N 1
ATOM 883 C CA . SER A 1 111 ? 0.131 9.265 6.692 1.00 92.00 1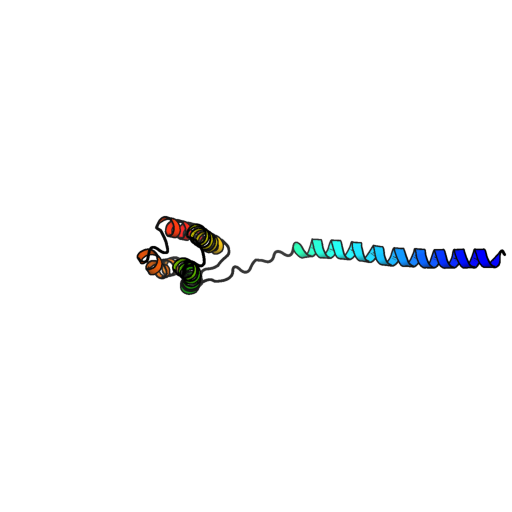11 SER A CA 1
ATOM 884 C C . SER A 1 111 ? 1.321 9.782 5.871 1.00 92.00 111 SER A C 1
ATOM 886 O O . SER A 1 111 ? 1.713 9.212 4.848 1.00 92.00 111 SER A O 1
ATOM 888 N N . LYS A 1 112 ? 1.945 10.870 6.338 1.00 90.25 112 LYS A N 1
ATOM 889 C CA . LYS A 1 112 ? 3.190 11.378 5.739 1.00 90.25 112 LYS A CA 1
ATOM 890 C C . LYS A 1 112 ? 4.321 10.350 5.811 1.00 90.25 112 LYS A C 1
ATOM 892 O O . LYS A 1 112 ? 5.090 10.241 4.856 1.00 90.25 112 LYS A O 1
ATOM 897 N N . ASP A 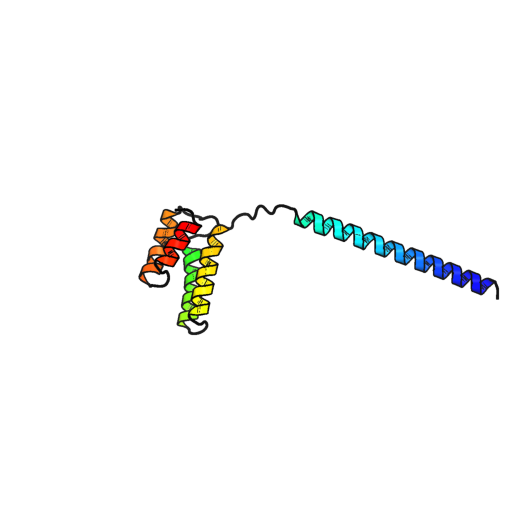1 113 ? 4.388 9.592 6.901 1.00 92.19 113 ASP A N 1
ATOM 898 C CA . ASP A 1 113 ? 5.388 8.541 7.089 1.00 92.19 113 ASP A CA 1
ATOM 899 C C . ASP A 1 113 ? 5.141 7.377 6.124 1.00 92.19 113 ASP A C 1
ATOM 901 O O . ASP A 1 113 ? 6.085 6.887 5.508 1.00 92.19 113 ASP A O 1
ATOM 905 N N . ASP A 1 114 ? 3.878 7.009 5.887 1.00 93.19 114 ASP A N 1
ATOM 906 C CA . ASP A 1 114 ? 3.523 5.994 4.888 1.00 93.19 114 ASP A CA 1
ATOM 907 C C . ASP A 1 114 ? 3.961 6.415 3.479 1.00 93.19 114 ASP A C 1
ATOM 909 O O . ASP A 1 114 ? 4.578 5.634 2.757 1.00 93.19 114 ASP A O 1
ATOM 913 N N . LEU A 1 115 ? 3.703 7.668 3.091 1.00 92.44 115 LEU A N 1
ATOM 914 C CA . LEU A 1 115 ? 4.144 8.202 1.798 1.00 92.44 115 LEU A CA 1
ATOM 915 C C . LEU A 1 115 ? 5.670 8.250 1.679 1.00 92.44 115 LEU A C 1
ATOM 917 O O . LEU A 1 115 ? 6.205 7.993 0.602 1.00 92.44 115 LEU A O 1
ATOM 921 N N . SER A 1 116 ? 6.367 8.587 2.764 1.00 92.69 116 SER A N 1
ATOM 922 C CA . SER A 1 116 ? 7.830 8.551 2.824 1.00 92.69 116 SER A CA 1
ATOM 923 C C . SER A 1 116 ? 8.351 7.127 2.615 1.00 92.69 116 SER A C 1
ATOM 925 O O . SER A 1 116 ? 9.226 6.900 1.782 1.00 92.69 116 SER A O 1
ATOM 927 N N . ASN A 1 117 ? 7.744 6.147 3.288 1.00 93.88 117 ASN A N 1
ATOM 928 C CA . ASN A 1 117 ? 8.088 4.737 3.131 1.00 93.88 117 ASN A CA 1
ATOM 929 C C . ASN A 1 117 ? 7.842 4.256 1.700 1.00 93.88 117 ASN A C 1
ATOM 931 O O . ASN A 1 117 ? 8.729 3.648 1.113 1.00 93.88 117 ASN A O 1
ATOM 935 N N . ILE A 1 118 ? 6.699 4.598 1.099 1.00 94.19 118 ILE A N 1
ATOM 936 C CA . IL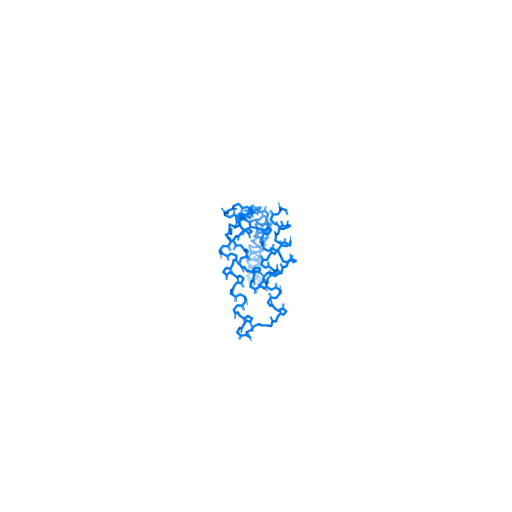E A 1 118 ? 6.400 4.253 -0.296 1.00 94.19 118 ILE A CA 1
ATOM 937 C C . ILE A 1 118 ? 7.455 4.840 -1.238 1.00 94.19 118 ILE A C 1
ATOM 939 O O . ILE A 1 118 ? 7.968 4.107 -2.079 1.00 94.19 118 ILE A O 1
ATOM 943 N N . LYS A 1 119 ? 7.814 6.125 -1.085 1.00 93.31 119 LYS A N 1
ATOM 944 C CA . LYS A 1 119 ? 8.859 6.786 -1.892 1.00 93.31 119 LYS A CA 1
ATOM 945 C C . LYS A 1 119 ? 10.196 6.058 -1.794 1.00 93.31 119 LYS A C 1
ATOM 947 O O . LYS A 1 119 ? 10.765 5.696 -2.823 1.00 93.31 119 LYS A O 1
ATOM 952 N N . ASN A 1 120 ? 10.627 5.750 -0.572 1.00 93.69 120 ASN A N 1
ATOM 953 C CA . ASN A 1 120 ? 11.855 4.999 -0.325 1.00 93.69 120 ASN A CA 1
ATOM 954 C C . ASN A 1 120 ? 11.804 3.608 -0.977 1.00 93.69 120 ASN A C 1
ATOM 956 O O . ASN A 1 120 ? 12.758 3.201 -1.638 1.00 93.69 120 ASN A O 1
ATOM 960 N N . THR A 1 121 ? 10.680 2.898 -0.850 1.00 92.31 121 THR A N 1
ATOM 961 C CA . THR A 1 121 ? 10.491 1.553 -1.409 1.00 92.31 121 THR A CA 1
ATOM 962 C C . THR A 1 121 ? 10.516 1.540 -2.937 1.00 92.31 121 THR A C 1
ATOM 964 O O . THR A 1 121 ? 11.142 0.663 -3.531 1.00 92.31 121 THR A O 1
ATOM 967 N N . ILE A 1 122 ? 9.877 2.512 -3.592 1.00 91.00 122 ILE A N 1
ATOM 968 C CA . ILE A 1 122 ? 9.887 2.618 -5.059 1.00 91.00 122 ILE A CA 1
ATOM 969 C C . ILE A 1 122 ? 11.141 3.336 -5.585 1.00 91.00 122 ILE A C 1
ATOM 971 O O . ILE A 1 122 ? 11.348 3.400 -6.797 1.00 91.00 122 ILE A O 1
ATOM 975 N N . GLY A 1 123 ? 12.004 3.849 -4.703 1.00 87.38 123 GLY A N 1
ATOM 976 C CA . GLY A 1 123 ? 13.286 4.478 -5.017 1.00 87.38 123 GLY A CA 1
ATOM 977 C C . GLY A 1 123 ? 13.157 5.865 -5.650 1.00 87.38 123 GLY A C 1
ATOM 978 O O . GLY A 1 123 ? 13.676 6.063 -6.755 1.00 87.38 123 GLY A O 1
ATOM 979 N N . ILE A 1 124 ? 12.426 6.774 -4.996 1.00 81.62 124 ILE A N 1
ATOM 980 C CA . ILE A 1 124 ? 12.418 8.226 -5.265 1.00 81.62 124 ILE A CA 1
ATOM 981 C C . ILE A 1 124 ? 12.881 8.967 -4.017 1.00 81.62 124 ILE A C 1
ATOM 983 O O . ILE A 1 124 ? 12.409 8.589 -2.923 1.00 81.62 124 ILE A O 1
#